Protein AF-A0A2J8XA68-F1 (afdb_monomer_lite)

Organism: Pongo abelii (NCBI:txid9601)

InterPro domains:
  IPR042319 Glycoprotein integral membrane protein 1 [PTHR28549] (1-115)
  IPR060605 Glycoprotein integral membrane protein 1, N-terminal domain [PF28134] (1-62)

Sequence (125 aa):
LQLIVIQEEVVEIDGKQVQQKDVTEIDILVKNWGVLRHSNYTLPLEESMLHSISRDSDILFTLPNLSKKESVSSLQTTSQYLIRNVETTVDEDVLPGKLPETPLRAEPPSSYKVLETVDSAPFHL

Structure (mmCIF, N/CA/C/O backbone):
data_AF-A0A2J8XA68-F1
#
_entry.id   AF-A0A2J8XA68-F1
#
loop_
_atom_site.group_PDB
_atom_site.id
_atom_site.type_symbol
_atom_site.label_atom_id
_atom_site.label_alt_id
_atom_site.label_comp_id
_atom_site.label_asym_id
_atom_site.label_entity_id
_atom_site.label_seq_id
_atom_site.pdbx_PDB_ins_code
_atom_site.Cartn_x
_atom_site.Cartn_y
_atom_site.Cartn_z
_atom_site.occupancy
_atom_site.B_iso_or_equiv
_atom_site.auth_seq_id
_atom_site.auth_comp_id
_atom_site.auth_asym_id
_atom_site.auth_atom_id
_atom_site.pdbx_PDB_model_num
ATOM 1 N N . LEU A 1 1 ? 9.271 7.880 -18.863 1.00 93.12 1 LEU A N 1
ATOM 2 C CA . LEU A 1 1 ? 9.423 7.244 -17.536 1.00 93.12 1 LEU A CA 1
ATOM 3 C C . LEU A 1 1 ? 8.218 7.679 -16.732 1.00 93.12 1 LEU A C 1
ATOM 5 O O . LEU A 1 1 ? 7.902 8.858 -16.800 1.00 93.12 1 LEU A O 1
ATOM 9 N N . GLN A 1 2 ? 7.546 6.758 -16.056 1.00 96.25 2 GLN A N 1
ATOM 10 C CA . GLN A 1 2 ? 6.387 7.042 -15.212 1.00 96.25 2 GLN A CA 1
ATOM 11 C C . GLN A 1 2 ? 6.647 6.441 -13.835 1.00 96.25 2 GLN A C 1
ATOM 13 O O . GLN A 1 2 ? 7.080 5.295 -13.765 1.00 96.25 2 GLN A O 1
ATOM 18 N N . LEU A 1 3 ? 6.400 7.197 -12.769 1.00 96.75 3 LEU A N 1
ATOM 19 C CA . LEU A 1 3 ? 6.361 6.658 -11.412 1.00 96.75 3 LEU A CA 1
ATOM 20 C C . LEU A 1 3 ? 4.901 6.373 -11.058 1.00 96.75 3 LEU A C 1
ATOM 22 O O . LEU A 1 3 ? 4.037 7.223 -11.280 1.00 96.75 3 LEU A O 1
ATOM 26 N N . ILE A 1 4 ? 4.631 5.175 -10.562 1.00 97.06 4 ILE A N 1
ATOM 27 C CA . ILE A 1 4 ? 3.359 4.800 -9.953 1.00 97.06 4 ILE A CA 1
ATOM 28 C C . ILE A 1 4 ? 3.645 4.636 -8.466 1.00 97.06 4 ILE A C 1
ATOM 30 O O . ILE A 1 4 ? 4.574 3.913 -8.115 1.00 97.06 4 ILE A O 1
ATOM 34 N N . VAL A 1 5 ? 2.864 5.315 -7.634 1.00 96.38 5 VAL A N 1
ATOM 35 C CA . VAL A 1 5 ? 2.944 5.230 -6.174 1.00 96.38 5 VAL A CA 1
ATOM 36 C C . VAL A 1 5 ? 1.674 4.547 -5.694 1.00 96.38 5 VAL A C 1
ATOM 38 O O . VAL A 1 5 ? 0.574 4.964 -6.062 1.00 96.38 5 VAL A O 1
ATOM 41 N N . ILE A 1 6 ? 1.827 3.479 -4.920 1.00 96.44 6 ILE A N 1
ATOM 42 C CA . ILE A 1 6 ? 0.723 2.746 -4.298 1.00 96.44 6 ILE A CA 1
ATOM 43 C C . ILE A 1 6 ? 0.920 2.835 -2.787 1.00 96.44 6 ILE A C 1
ATOM 45 O O . ILE A 1 6 ? 2.010 2.546 -2.306 1.00 96.44 6 ILE A O 1
ATOM 49 N N . GLN A 1 7 ? -0.118 3.228 -2.051 1.00 96.00 7 GLN A N 1
ATOM 50 C CA . GLN A 1 7 ? -0.127 3.212 -0.588 1.00 96.00 7 GLN A CA 1
ATOM 51 C C . GLN A 1 7 ? -1.180 2.214 -0.103 1.00 96.00 7 GLN A C 1
ATOM 53 O O . GLN A 1 7 ? -2.314 2.237 -0.582 1.00 96.00 7 GLN A O 1
ATOM 58 N N . GLU A 1 8 ? -0.803 1.343 0.830 1.00 95.00 8 GLU A N 1
ATOM 59 C CA . GLU A 1 8 ? -1.647 0.256 1.334 1.00 95.00 8 GLU A CA 1
ATOM 60 C C . GLU A 1 8 ? -1.793 0.309 2.863 1.00 95.00 8 GLU A C 1
ATOM 62 O O . GLU A 1 8 ? -0.803 0.367 3.600 1.00 95.00 8 GLU A O 1
ATOM 67 N N . GLU A 1 9 ? -3.042 0.236 3.333 1.00 94.62 9 GLU A N 1
ATOM 68 C CA . GLU A 1 9 ? -3.426 0.190 4.748 1.00 94.62 9 GLU A CA 1
ATOM 69 C C . GLU A 1 9 ? -4.447 -0.934 4.979 1.00 94.62 9 GLU A C 1
ATOM 71 O O . GLU A 1 9 ? -5.435 -1.066 4.252 1.00 94.62 9 GLU A O 1
ATOM 76 N N . VAL A 1 10 ? -4.240 -1.730 6.026 1.00 93.81 10 VAL A N 1
ATOM 77 C CA . VAL A 1 10 ? -5.211 -2.707 6.518 1.00 93.81 10 VAL A CA 1
ATOM 78 C C . VAL A 1 10 ? -6.145 -2.014 7.503 1.00 93.81 10 VAL A C 1
ATOM 80 O O . VAL A 1 10 ? -5.733 -1.610 8.588 1.00 93.81 10 VAL A O 1
ATOM 83 N N . VAL A 1 11 ? -7.420 -1.913 7.129 1.00 92.00 11 VAL A N 1
ATOM 84 C CA . VAL A 1 11 ? -8.459 -1.213 7.908 1.00 92.00 11 VAL A CA 1
ATOM 85 C C . VAL A 1 11 ? -9.431 -2.161 8.614 1.00 92.00 11 VAL A C 1
ATOM 87 O O . VAL A 1 11 ? -10.166 -1.748 9.509 1.00 92.00 11 VAL A O 1
ATOM 90 N N . GLU A 1 12 ? -9.443 -3.441 8.236 1.00 92.44 12 GLU A N 1
ATOM 91 C CA . GLU A 1 12 ? -10.315 -4.465 8.813 1.00 92.44 12 GLU A CA 1
ATOM 92 C C . GLU A 1 12 ? -9.638 -5.841 8.789 1.00 92.44 12 GLU A C 1
ATOM 94 O O . GLU A 1 12 ? -9.021 -6.226 7.797 1.00 92.44 12 GLU A O 1
ATOM 99 N N . ILE A 1 13 ? -9.775 -6.593 9.882 1.00 92.56 13 ILE A N 1
ATOM 100 C CA . ILE A 1 13 ? -9.352 -7.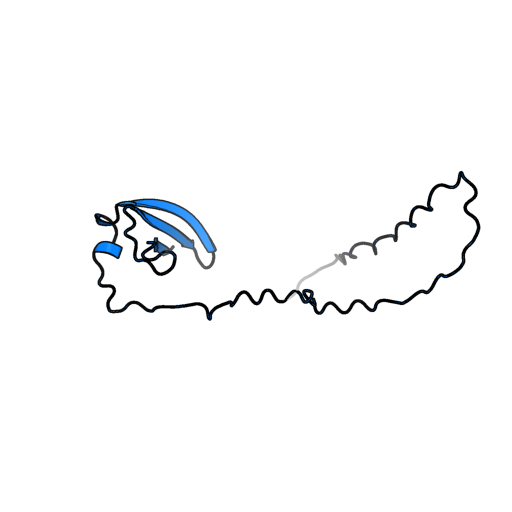991 9.999 1.00 92.56 13 ILE A CA 1
ATOM 101 C C . ILE A 1 13 ? -10.499 -8.768 10.644 1.00 92.56 13 ILE A C 1
ATOM 103 O O . ILE A 1 13 ? -11.010 -8.368 11.690 1.00 92.56 13 ILE A O 1
ATOM 107 N N . ASP A 1 14 ? -10.913 -9.876 10.029 1.00 91.19 14 ASP A N 1
ATOM 108 C CA . ASP A 1 14 ? -11.991 -10.742 10.530 1.00 91.19 14 ASP A CA 1
ATOM 109 C C . ASP A 1 14 ? -13.300 -9.990 10.856 1.00 91.19 14 ASP A C 1
ATOM 111 O O . ASP A 1 14 ? -13.951 -10.252 11.872 1.00 91.19 14 ASP A O 1
ATOM 115 N N . GLY A 1 15 ? -13.688 -9.014 10.027 1.00 89.38 15 GLY A N 1
ATOM 116 C CA . GLY A 1 15 ? -14.891 -8.205 10.260 1.00 89.38 15 GLY A CA 1
ATOM 117 C C . GLY A 1 15 ? -14.747 -7.153 11.365 1.00 89.38 15 GLY A C 1
ATOM 118 O O . GLY A 1 15 ? -15.732 -6.517 11.740 1.00 89.38 15 GLY A O 1
ATOM 119 N N . LYS A 1 16 ? -13.550 -6.985 11.939 1.00 94.56 16 LYS A N 1
ATOM 120 C CA . LYS A 1 16 ? -13.263 -5.990 12.976 1.00 94.56 16 LYS A CA 1
ATOM 121 C C . LYS A 1 16 ? -12.372 -4.902 12.415 1.00 94.56 16 LYS A C 1
ATOM 123 O O . LYS A 1 16 ? -11.290 -5.188 11.906 1.00 94.56 16 LYS A O 1
ATOM 128 N N . GLN A 1 17 ? -12.806 -3.655 12.570 1.00 94.44 17 GLN A N 1
ATOM 129 C CA . GLN A 1 17 ? -11.983 -2.515 12.195 1.00 94.44 17 GLN A CA 1
ATOM 130 C C . GLN A 1 17 ? -10.693 -2.491 13.015 1.00 94.44 17 GLN A C 1
ATOM 132 O O . GLN A 1 17 ? -10.701 -2.715 14.229 1.00 94.44 17 GLN A O 1
ATOM 137 N N . VAL A 1 18 ? -9.593 -2.210 12.330 1.00 95.56 18 VAL A N 1
ATOM 138 C CA . VAL A 1 18 ? -8.265 -2.053 12.916 1.00 95.56 18 VAL A CA 1
ATOM 139 C C . VAL A 1 18 ? -7.660 -0.741 12.438 1.00 95.56 18 VAL A C 1
ATOM 141 O O . VAL A 1 18 ? -8.028 -0.220 11.389 1.00 95.56 18 VAL A O 1
ATOM 144 N N . GLN A 1 19 ? -6.732 -0.206 13.226 1.00 93.69 19 GLN A N 1
ATOM 145 C CA . GLN A 1 19 ? -5.962 0.971 12.851 1.00 93.69 19 GLN A CA 1
ATOM 146 C C . GLN A 1 19 ? -4.498 0.573 12.722 1.00 93.69 19 GLN A C 1
ATOM 148 O O . GLN A 1 19 ? -3.841 0.237 13.713 1.00 93.69 19 GLN A O 1
ATOM 153 N N . GLN A 1 20 ? -3.998 0.587 11.492 1.00 95.50 20 GLN A N 1
ATOM 154 C CA . GLN A 1 20 ? -2.594 0.342 11.213 1.00 95.50 20 GLN A CA 1
ATOM 155 C C . GLN A 1 20 ? -1.804 1.638 11.432 1.00 95.50 20 GLN A C 1
ATOM 157 O O . GLN A 1 20 ? -2.189 2.690 10.935 1.00 95.50 20 GLN A O 1
ATOM 162 N N . LYS A 1 21 ? -0.719 1.574 12.212 1.00 96.38 21 LYS A N 1
ATOM 163 C CA . LYS A 1 21 ? 0.101 2.759 12.527 1.00 96.38 21 LYS A CA 1
ATOM 164 C C . LYS A 1 21 ? 0.984 3.194 11.368 1.00 96.38 21 LYS A C 1
ATOM 166 O O . LYS A 1 21 ? 1.168 4.384 11.173 1.00 96.38 21 LYS A O 1
ATOM 171 N N . ASP A 1 22 ? 1.500 2.228 10.618 1.00 97.06 22 ASP A N 1
ATOM 172 C CA . ASP A 1 22 ? 2.403 2.476 9.502 1.00 97.06 22 ASP A CA 1
ATOM 173 C C . ASP A 1 22 ? 1.796 1.931 8.208 1.00 97.06 22 ASP A C 1
ATOM 175 O O . ASP A 1 22 ? 1.307 0.805 8.176 1.00 97.06 22 ASP A O 1
ATOM 179 N N . VAL A 1 23 ? 1.857 2.704 7.136 1.00 97.12 23 VAL A N 1
ATOM 180 C CA . VAL A 1 23 ? 1.398 2.376 5.785 1.00 97.12 23 VAL A CA 1
ATOM 181 C C . VAL A 1 23 ? 2.559 1.815 4.970 1.00 97.12 23 VAL A C 1
ATOM 183 O O . VAL A 1 23 ? 3.719 2.192 5.160 1.00 97.12 23 VAL A O 1
ATOM 186 N N . THR A 1 24 ? 2.251 0.907 4.045 1.00 97.50 24 THR A N 1
ATOM 187 C CA . THR A 1 24 ? 3.230 0.449 3.051 1.00 97.50 24 THR A CA 1
ATOM 188 C C . THR A 1 24 ? 3.122 1.312 1.804 1.00 97.50 24 THR A C 1
ATOM 190 O O . THR A 1 24 ? 2.038 1.438 1.242 1.00 97.50 24 THR A O 1
ATOM 193 N N . GLU A 1 25 ? 4.236 1.890 1.363 1.00 97.44 25 GLU A N 1
ATOM 194 C CA . GLU A 1 25 ? 4.334 2.621 0.100 1.00 97.44 25 GLU A CA 1
ATOM 195 C C . GLU A 1 25 ? 5.176 1.830 -0.901 1.00 97.44 25 GLU A C 1
ATOM 197 O O . GLU A 1 25 ? 6.275 1.368 -0.586 1.00 97.44 25 GLU A O 1
ATOM 202 N N . ILE A 1 26 ? 4.652 1.674 -2.112 1.00 97.81 26 ILE A N 1
ATOM 203 C CA . ILE A 1 26 ? 5.271 0.927 -3.199 1.00 97.81 26 ILE A CA 1
ATOM 204 C C . ILE A 1 26 ? 5.488 1.878 -4.369 1.00 97.81 26 ILE A C 1
ATOM 206 O O . ILE A 1 26 ? 4.542 2.331 -5.017 1.00 97.81 26 ILE A O 1
ATOM 210 N N . ASP A 1 27 ? 6.757 2.110 -4.673 1.00 97.62 27 ASP A N 1
ATOM 211 C CA . ASP A 1 27 ? 7.195 2.928 -5.793 1.00 97.62 27 ASP A CA 1
ATOM 212 C C . ASP A 1 27 ? 7.535 2.040 -6.982 1.00 97.62 27 ASP A C 1
ATOM 214 O O . ASP A 1 27 ? 8.491 1.262 -6.938 1.00 97.62 27 ASP A O 1
ATOM 218 N N . ILE A 1 28 ? 6.802 2.192 -8.083 1.00 98.00 28 ILE A N 1
ATOM 219 C CA . ILE A 1 28 ? 7.011 1.439 -9.320 1.00 98.00 28 ILE A CA 1
ATOM 220 C C . ILE A 1 28 ? 7.429 2.406 -10.426 1.00 98.00 28 ILE A C 1
ATOM 222 O O . ILE A 1 28 ? 6.626 3.170 -10.964 1.00 98.00 28 ILE A O 1
ATOM 226 N N . LEU A 1 29 ? 8.703 2.354 -10.811 1.00 98.00 29 LEU A N 1
ATOM 227 C CA . LEU A 1 29 ? 9.220 3.120 -11.940 1.00 98.00 29 LEU A CA 1
ATOM 228 C C . LEU A 1 29 ? 9.044 2.311 -13.225 1.00 98.00 29 LEU A C 1
ATOM 230 O O . LEU A 1 29 ? 9.636 1.246 -13.374 1.00 98.00 29 LEU A O 1
ATOM 234 N N . VAL A 1 30 ? 8.275 2.830 -14.176 1.00 97.69 30 VAL A N 1
ATOM 235 C CA . VAL A 1 30 ? 7.925 2.180 -15.446 1.00 97.69 30 VAL A CA 1
ATOM 236 C C . VAL A 1 30 ? 8.569 2.916 -16.625 1.00 97.69 30 VAL A C 1
ATOM 238 O O . VAL A 1 30 ? 8.606 4.153 -16.689 1.00 97.69 30 VAL A O 1
ATOM 241 N N . LYS A 1 31 ? 9.074 2.159 -17.606 1.00 97.19 31 LYS A N 1
ATOM 242 C CA . LYS A 1 31 ? 9.530 2.675 -18.906 1.00 97.19 31 LYS A CA 1
ATOM 243 C C . LYS A 1 31 ? 8.900 1.847 -20.023 1.00 97.19 31 LYS A C 1
ATOM 245 O O . LYS A 1 31 ? 9.051 0.630 -20.049 1.00 97.19 31 LYS A O 1
ATOM 250 N N . ASN A 1 32 ? 8.242 2.513 -20.972 1.00 92.69 32 ASN A N 1
ATOM 251 C CA . ASN A 1 32 ? 7.417 1.860 -21.992 1.00 92.69 32 ASN A CA 1
ATOM 252 C C . ASN A 1 32 ? 6.361 0.974 -21.310 1.00 92.69 32 ASN A C 1
ATOM 254 O O . ASN A 1 32 ? 5.547 1.505 -20.563 1.00 92.69 32 ASN A O 1
ATOM 258 N N . TRP A 1 33 ? 6.384 -0.343 -21.530 1.00 89.56 33 TRP A N 1
ATOM 259 C CA . TRP A 1 33 ? 5.451 -1.307 -20.927 1.00 89.56 33 TRP A CA 1
ATOM 260 C C . TRP A 1 33 ? 6.116 -2.211 -19.873 1.00 89.56 33 TRP A C 1
ATOM 262 O O . TRP A 1 33 ? 5.559 -3.238 -19.504 1.00 89.56 33 TRP A O 1
ATOM 272 N N . GLY A 1 34 ? 7.323 -1.859 -19.412 1.00 95.12 34 GLY A N 1
ATOM 273 C CA . GLY A 1 34 ? 8.096 -2.656 -18.459 1.00 95.12 34 GLY A CA 1
ATOM 274 C C . GLY A 1 34 ? 8.373 -1.926 -17.147 1.00 95.12 34 GLY A C 1
ATOM 275 O O . GLY A 1 34 ? 8.623 -0.716 -17.132 1.00 95.12 34 GLY A O 1
ATOM 276 N N . VAL A 1 35 ? 8.384 -2.685 -16.050 1.00 96.75 35 VAL A N 1
ATOM 277 C CA . VAL A 1 35 ? 8.863 -2.213 -14.746 1.00 96.75 35 VAL A CA 1
ATOM 278 C C . VAL A 1 35 ? 10.385 -2.099 -14.793 1.00 96.75 35 VAL A C 1
ATOM 280 O O . VAL A 1 35 ? 11.083 -3.059 -15.104 1.00 96.75 35 VAL A O 1
ATOM 283 N N . LEU A 1 36 ? 10.896 -0.909 -14.493 1.00 97.38 36 LEU A N 1
ATOM 284 C CA . LEU A 1 36 ? 12.324 -0.616 -14.402 1.00 97.38 36 LEU A CA 1
ATOM 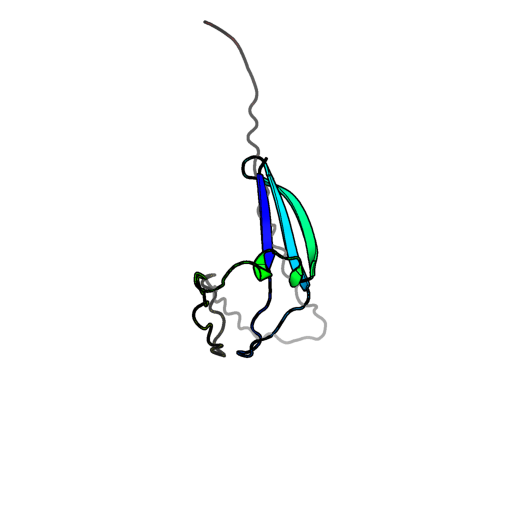285 C C . LEU A 1 36 ? 12.857 -0.843 -12.983 1.00 97.38 36 LEU A C 1
ATOM 287 O O . LEU A 1 36 ? 13.972 -1.326 -12.816 1.00 97.38 36 LEU A O 1
ATOM 291 N N . ARG A 1 37 ? 12.075 -0.465 -11.966 1.00 97.19 37 ARG A N 1
ATOM 292 C CA . ARG A 1 37 ? 12.410 -0.642 -10.549 1.00 97.19 37 ARG A CA 1
ATOM 293 C C . ARG A 1 37 ? 11.133 -0.708 -9.721 1.00 97.19 37 ARG A C 1
ATOM 295 O O . ARG A 1 37 ? 10.185 0.008 -10.035 1.00 97.19 37 ARG A O 1
ATOM 302 N N . HIS A 1 38 ? 11.162 -1.510 -8.660 1.00 96.75 38 HIS A N 1
ATOM 303 C CA . HIS A 1 38 ? 10.216 -1.401 -7.557 1.00 96.75 38 HIS A CA 1
ATOM 304 C C . HIS A 1 38 ? 10.982 -1.166 -6.247 1.00 96.75 38 HIS A C 1
ATOM 306 O O . HIS A 1 38 ? 12.076 -1.713 -6.078 1.00 96.75 38 HIS A O 1
ATOM 312 N N . SER A 1 39 ? 10.417 -0.363 -5.353 1.00 97.81 39 SER A N 1
ATOM 313 C CA . SER A 1 39 ? 10.896 -0.159 -3.984 1.00 97.81 39 SER A CA 1
ATOM 314 C C . SER A 1 39 ? 9.704 -0.215 -3.034 1.00 97.81 39 SER A C 1
ATOM 316 O O . SER A 1 39 ? 8.622 0.223 -3.410 1.00 97.81 39 SER A O 1
ATOM 318 N N . ASN A 1 40 ? 9.912 -0.725 -1.820 1.00 97.75 40 ASN A N 1
ATOM 319 C CA . ASN A 1 40 ? 8.891 -0.744 -0.774 1.00 97.75 40 ASN A CA 1
ATOM 320 C C . ASN A 1 40 ? 9.409 0.025 0.439 1.00 97.75 40 ASN A C 1
ATOM 322 O O . ASN A 1 40 ? 10.549 -0.188 0.864 1.00 97.75 40 ASN A O 1
ATOM 326 N N . TYR A 1 41 ? 8.563 0.882 0.991 1.00 96.56 41 TYR A N 1
ATOM 327 C CA . TYR A 1 41 ? 8.836 1.689 2.167 1.00 96.56 41 TYR A CA 1
ATOM 328 C C . TYR A 1 41 ? 7.724 1.507 3.189 1.00 96.56 41 TYR A C 1
ATOM 330 O O . TYR A 1 41 ? 6.597 1.136 2.864 1.00 96.56 41 TYR A O 1
ATOM 338 N N . THR A 1 42 ? 8.059 1.792 4.437 1.00 96.81 42 THR A N 1
ATOM 339 C CA . THR A 1 42 ? 7.100 1.880 5.531 1.00 96.81 42 THR A CA 1
ATOM 340 C C . THR A 1 42 ? 7.120 3.314 6.029 1.00 96.81 42 THR A C 1
ATOM 342 O O . THR A 1 42 ? 8.195 3.838 6.325 1.00 96.81 42 THR A O 1
ATOM 345 N N . LEU A 1 43 ? 5.952 3.944 6.080 1.00 95.88 43 LEU A N 1
ATOM 346 C CA . LEU A 1 43 ? 5.771 5.335 6.491 1.00 95.88 43 LEU A CA 1
ATOM 347 C C . LEU A 1 43 ? 4.695 5.400 7.579 1.00 95.88 43 LEU A C 1
ATOM 349 O O . LEU A 1 43 ? 3.736 4.635 7.489 1.00 95.88 43 LEU A O 1
ATOM 353 N N . PRO A 1 44 ? 4.789 6.293 8.574 1.00 97.38 44 PRO A N 1
ATOM 354 C CA . PRO A 1 44 ? 3.691 6.515 9.514 1.00 97.38 44 PRO A CA 1
ATOM 355 C C . PRO A 1 44 ? 2.398 6.899 8.777 1.00 97.38 44 PRO A C 1
ATOM 357 O O . PRO A 1 44 ? 2.440 7.645 7.794 1.00 97.38 44 PRO A O 1
ATOM 360 N N . LEU A 1 45 ? 1.242 6.414 9.241 1.00 95.69 45 LEU A N 1
ATOM 361 C CA . LEU A 1 45 ? -0.063 6.687 8.627 1.00 95.69 45 LEU A CA 1
ATOM 362 C C . LEU A 1 45 ? -0.302 8.192 8.501 1.00 95.69 45 LEU A C 1
ATOM 364 O O . LEU A 1 45 ? -0.747 8.647 7.450 1.00 95.69 45 LEU A O 1
ATOM 368 N N . GLU A 1 46 ? 0.046 8.954 9.537 1.00 95.25 46 GLU A N 1
ATOM 369 C CA . GLU A 1 46 ? -0.130 10.405 9.615 1.00 95.25 46 GLU A CA 1
ATOM 370 C C . GLU A 1 46 ? 0.663 11.171 8.544 1.00 95.25 46 GLU A C 1
ATOM 372 O O . GLU A 1 46 ? 0.295 12.291 8.192 1.00 95.25 46 GLU A O 1
ATOM 377 N N . GLU A 1 47 ? 1.733 10.571 8.017 1.00 94.94 47 GLU A N 1
ATOM 378 C CA . GLU A 1 47 ? 2.562 11.131 6.944 1.00 94.94 47 GLU A CA 1
ATOM 379 C C . GLU A 1 47 ? 2.107 10.670 5.547 1.00 94.94 47 GLU A C 1
ATOM 381 O O . GLU A 1 47 ? 2.533 11.233 4.537 1.00 94.94 47 GLU A O 1
ATOM 386 N N . SER A 1 48 ? 1.233 9.660 5.467 1.00 94.25 48 SER A N 1
ATOM 387 C CA . SER A 1 48 ? 0.733 9.123 4.200 1.00 94.25 48 SER A CA 1
ATOM 388 C C . SER A 1 48 ? -0.361 10.002 3.588 1.00 94.25 48 SER A C 1
ATOM 390 O O . SER A 1 48 ? -1.103 10.707 4.278 1.00 94.25 48 SER A O 1
ATOM 392 N N . MET A 1 49 ? -0.545 9.893 2.270 1.00 93.06 49 MET A N 1
ATOM 393 C CA . MET A 1 49 ? -1.672 10.552 1.616 1.00 93.06 49 MET A CA 1
ATOM 394 C C . MET A 1 49 ? -3.008 9.932 2.032 1.00 93.06 49 MET A C 1
ATOM 396 O O . MET A 1 49 ? -4.000 10.661 2.095 1.00 93.06 49 MET A O 1
ATOM 400 N N . LEU A 1 50 ? -3.035 8.636 2.375 1.00 92.69 50 LEU A N 1
ATOM 401 C CA . LEU A 1 50 ? -4.237 7.930 2.839 1.00 92.69 50 LEU A CA 1
ATOM 402 C C . LEU A 1 50 ? -4.891 8.600 4.054 1.00 92.69 50 LEU A C 1
ATOM 404 O O . LEU A 1 50 ? -6.114 8.598 4.156 1.00 92.69 50 LEU A O 1
ATOM 408 N N . HIS A 1 51 ? -4.108 9.217 4.944 1.00 92.75 51 HIS A N 1
ATOM 409 C CA . HIS A 1 51 ? -4.649 9.927 6.108 1.00 92.75 51 HIS A CA 1
ATOM 410 C C . HIS A 1 51 ? -5.360 11.240 5.746 1.00 92.75 51 HIS A C 1
ATOM 412 O O . HIS A 1 51 ? -6.245 11.694 6.468 1.00 92.75 51 HIS A O 1
ATOM 418 N N . SER A 1 52 ? -4.982 11.855 4.623 1.00 91.19 52 SER A N 1
ATOM 419 C CA . SER A 1 52 ? -5.496 13.161 4.189 1.00 91.19 52 SER A CA 1
ATOM 420 C C . SER A 1 52 ? -6.680 13.087 3.217 1.00 91.19 52 SER A C 1
ATOM 422 O O . SER A 1 52 ? -7.360 14.092 2.999 1.00 91.19 52 SER A O 1
ATOM 424 N N . ILE A 1 53 ? -6.928 11.922 2.616 1.00 90.50 53 ILE A N 1
ATOM 425 C CA . ILE A 1 53 ? -7.964 11.719 1.598 1.00 90.50 53 ILE A CA 1
ATOM 426 C C . ILE A 1 53 ? -9.238 11.186 2.264 1.00 90.50 53 ILE A C 1
ATOM 428 O O . ILE A 1 53 ? -9.183 10.289 3.103 1.00 90.50 53 ILE A O 1
ATOM 432 N N . SER A 1 54 ? -10.403 11.725 1.884 1.00 91.38 54 SER A N 1
ATOM 433 C CA . SER A 1 54 ? -11.682 11.174 2.351 1.00 91.38 54 SER A CA 1
ATOM 434 C C . SER A 1 54 ? -11.962 9.820 1.700 1.00 91.38 54 SER A C 1
ATOM 436 O O . SER A 1 54 ? -11.833 9.675 0.486 1.00 91.38 54 SER A O 1
ATOM 438 N N . ARG A 1 55 ? -12.433 8.869 2.511 1.00 88.25 55 ARG A N 1
ATOM 439 C CA . ARG A 1 55 ? -12.851 7.524 2.087 1.00 88.25 55 ARG A CA 1
ATOM 440 C C . ARG A 1 55 ? -14.286 7.463 1.545 1.00 88.25 55 ARG A C 1
ATOM 442 O O . ARG A 1 55 ? -14.757 6.402 1.150 1.00 88.25 55 ARG A O 1
ATOM 449 N N . ASP A 1 56 ? -15.005 8.587 1.510 1.00 90.75 56 ASP A N 1
ATOM 450 C CA . ASP A 1 56 ? -16.423 8.626 1.107 1.00 90.75 56 ASP A CA 1
ATOM 451 C C . ASP A 1 56 ? -16.657 8.182 -0.349 1.00 90.75 56 ASP A C 1
ATOM 453 O O . ASP A 1 56 ? -17.756 7.760 -0.709 1.00 90.75 56 ASP A O 1
ATOM 457 N N . SER A 1 57 ? -15.632 8.296 -1.197 1.00 89.12 57 SER A N 1
ATOM 458 C CA . SER A 1 57 ? -15.669 7.917 -2.613 1.00 89.12 57 SER A CA 1
ATOM 459 C C . SER A 1 57 ? -15.032 6.557 -2.905 1.00 89.12 57 SER A C 1
ATOM 461 O O . SER A 1 57 ? -14.829 6.222 -4.075 1.00 89.12 57 SER A O 1
ATOM 463 N N . ASP A 1 58 ? -14.686 5.789 -1.872 1.00 89.19 58 ASP A N 1
ATOM 464 C CA . ASP A 1 58 ? -13.989 4.519 -2.039 1.00 89.19 58 ASP A CA 1
ATOM 465 C C . ASP A 1 58 ? -14.876 3.476 -2.728 1.00 89.19 58 ASP A C 1
ATOM 467 O O . ASP A 1 58 ? -16.063 3.309 -2.433 1.00 89.19 58 ASP A O 1
ATOM 471 N N . ILE A 1 59 ? -14.273 2.728 -3.653 1.00 90.38 59 ILE A N 1
ATOM 472 C CA . ILE A 1 59 ? -14.934 1.617 -4.335 1.00 90.38 59 ILE A CA 1
ATOM 473 C C . ILE A 1 59 ? -14.579 0.332 -3.594 1.00 90.38 59 ILE A C 1
ATOM 475 O O . ILE A 1 59 ? -13.457 -0.164 -3.678 1.00 90.38 59 ILE A O 1
ATOM 479 N N . LEU A 1 60 ? -15.558 -0.229 -2.886 1.00 87.19 60 LEU A N 1
ATOM 480 C CA . LEU A 1 60 ? -15.406 -1.501 -2.188 1.00 87.19 60 LEU A CA 1
ATOM 481 C C . LEU A 1 60 ? -15.511 -2.664 -3.177 1.00 87.19 60 LEU A C 1
ATOM 483 O O . LEU A 1 60 ? -16.547 -2.868 -3.811 1.00 87.19 60 LEU A O 1
ATOM 487 N N . PHE A 1 61 ? -14.449 -3.463 -3.267 1.00 84.06 61 PHE A N 1
ATOM 488 C CA . PHE A 1 61 ? -14.4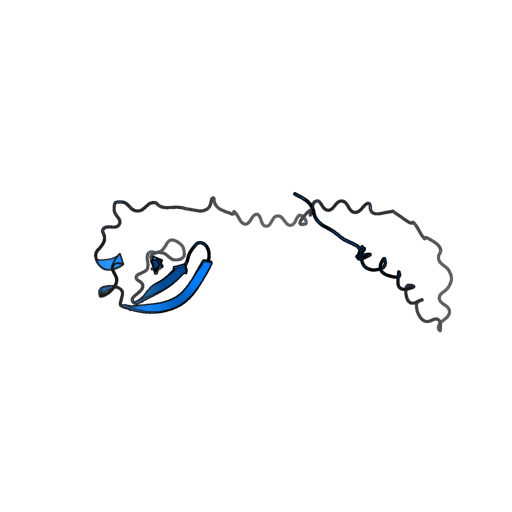52 -4.718 -4.008 1.00 84.06 61 PHE A CA 1
ATOM 489 C C . PHE A 1 61 ? -14.338 -5.888 -3.034 1.00 84.06 61 PHE A C 1
ATOM 491 O O . PHE A 1 61 ? -13.290 -6.117 -2.435 1.00 84.06 61 PHE A O 1
ATOM 498 N N . THR A 1 62 ? -15.418 -6.651 -2.884 1.00 79.06 62 THR A N 1
ATOM 499 C CA . THR A 1 62 ? -15.387 -7.933 -2.181 1.00 79.06 62 THR A CA 1
ATOM 500 C C . THR A 1 62 ? -15.365 -9.048 -3.215 1.00 79.06 62 THR A C 1
ATOM 502 O O . THR A 1 62 ? -16.200 -9.103 -4.121 1.00 79.06 62 THR A O 1
ATOM 505 N N . LEU A 1 63 ? -14.393 -9.955 -3.110 1.00 77.69 63 LEU A N 1
ATOM 506 C CA . LEU A 1 63 ? -14.457 -11.194 -3.877 1.00 77.69 63 LEU A CA 1
ATOM 507 C C . LEU A 1 63 ? -15.712 -11.957 -3.423 1.00 77.69 63 LEU A C 1
ATOM 509 O O . LEU A 1 63 ? -15.945 -12.053 -2.213 1.00 77.69 63 LEU A O 1
ATOM 513 N N . PRO A 1 64 ? -16.534 -12.490 -4.349 1.00 70.00 64 PRO A N 1
ATOM 514 C CA . PRO A 1 64 ? -17.703 -13.268 -3.969 1.00 70.00 64 PRO A CA 1
ATOM 515 C C . PRO A 1 64 ? -17.237 -14.395 -3.056 1.00 70.00 64 PRO A C 1
ATOM 517 O O . PRO A 1 64 ? -16.289 -15.099 -3.404 1.00 70.00 64 PRO A O 1
ATOM 520 N N . ASN A 1 65 ? -17.874 -14.508 -1.884 1.00 61.97 65 ASN A N 1
ATOM 521 C CA . ASN A 1 65 ? -17.549 -15.480 -0.846 1.00 61.97 65 ASN A CA 1
ATOM 522 C C . ASN A 1 65 ? -17.123 -16.811 -1.476 1.00 61.97 65 ASN A C 1
ATOM 524 O O . ASN A 1 65 ? -17.967 -17.578 -1.949 1.00 61.97 65 ASN A O 1
ATOM 528 N N . LEU A 1 66 ? -15.818 -17.099 -1.454 1.00 57.72 66 LEU A N 1
ATOM 529 C CA . LEU A 1 66 ? -15.306 -18.447 -1.644 1.00 57.72 66 LEU A CA 1
ATOM 530 C C . LEU A 1 66 ? -15.689 -19.198 -0.377 1.00 57.72 66 LEU A C 1
ATOM 532 O O . LEU A 1 66 ? -14.876 -19.410 0.519 1.00 57.72 66 LEU A O 1
ATOM 536 N N . SER A 1 67 ? -16.979 -19.519 -0.261 1.00 60.19 67 SER A N 1
ATOM 537 C CA . SER A 1 67 ? -17.464 -20.491 0.695 1.00 60.19 67 SER A CA 1
ATOM 538 C C . SER A 1 67 ? -16.493 -21.657 0.602 1.00 60.19 67 SER A C 1
ATOM 540 O O . SER A 1 67 ? -16.367 -22.275 -0.459 1.00 60.19 67 SER A O 1
ATOM 542 N N . LYS A 1 68 ? -15.770 -21.925 1.696 1.00 58.38 68 LYS A N 1
ATOM 543 C CA . LYS A 1 68 ? -15.149 -23.224 1.917 1.00 58.38 68 LYS A CA 1
ATOM 544 C C . LYS A 1 68 ? -16.302 -24.221 1.948 1.00 58.38 68 LYS A C 1
ATOM 546 O O . LYS A 1 68 ? -16.747 -24.647 3.007 1.00 58.38 68 LYS A O 1
ATOM 551 N N . LYS A 1 69 ? -16.808 -24.603 0.776 1.00 50.53 69 LYS A N 1
ATOM 552 C CA . LYS A 1 69 ? -17.276 -25.957 0.596 1.00 50.53 69 LYS A CA 1
ATOM 553 C C . LYS A 1 69 ? -16.027 -26.784 0.810 1.00 50.53 69 LYS A C 1
ATOM 555 O O . LYS A 1 69 ? -15.227 -26.994 -0.094 1.00 50.53 69 LYS A O 1
ATOM 560 N N . GLU A 1 70 ? -15.867 -27.233 2.042 1.00 49.59 70 GLU A N 1
ATOM 561 C CA . GLU A 1 70 ? -15.279 -28.524 2.330 1.00 49.59 70 GLU A CA 1
ATOM 562 C C . GLU A 1 70 ? -16.138 -29.576 1.606 1.00 49.59 70 GLU A C 1
ATOM 564 O O . GLU A 1 70 ? -16.911 -30.320 2.196 1.00 49.59 70 GLU A O 1
ATOM 569 N N . SER A 1 71 ? -16.096 -29.578 0.272 1.00 46.84 71 SER A N 1
ATOM 570 C CA . SER A 1 71 ? -16.500 -30.730 -0.499 1.00 46.84 71 SER A CA 1
ATOM 571 C C . SER A 1 71 ? -15.271 -31.611 -0.520 1.00 46.84 71 SER A C 1
ATOM 573 O O . SER A 1 71 ? -14.365 -31.436 -1.339 1.00 46.84 71 SER A O 1
ATOM 575 N N . VAL A 1 72 ? -15.246 -32.569 0.400 1.00 52.50 72 VAL A N 1
ATOM 576 C CA . VAL A 1 72 ? -14.558 -33.836 0.181 1.00 52.50 72 VAL A CA 1
ATOM 577 C C . VAL A 1 72 ? -15.217 -34.489 -1.036 1.00 52.50 72 VAL A C 1
ATOM 579 O O . VAL A 1 72 ? -16.077 -35.353 -0.944 1.00 52.50 72 VAL A O 1
ATOM 582 N N . SER A 1 73 ? -14.869 -33.990 -2.209 1.00 54.44 73 SER A N 1
ATOM 583 C CA . SER A 1 73 ? -15.114 -34.614 -3.493 1.00 54.44 73 SER A CA 1
ATOM 584 C C . SER A 1 73 ? -14.013 -34.081 -4.384 1.00 54.44 73 SER A C 1
ATOM 586 O O . SER A 1 73 ? -14.142 -33.011 -4.972 1.00 54.44 73 SER A O 1
ATOM 588 N N . SER A 1 74 ? -12.884 -34.790 -4.332 1.00 51.81 74 SER A N 1
ATOM 589 C CA . SER A 1 74 ? -11.927 -34.951 -5.425 1.00 51.81 74 SER A CA 1
ATOM 590 C C . SER A 1 74 ? -11.938 -33.814 -6.444 1.00 51.81 74 SER A C 1
ATOM 592 O O . SER A 1 74 ? -12.835 -33.762 -7.285 1.00 51.81 74 SER A O 1
ATOM 594 N N . LEU A 1 75 ? -10.912 -32.962 -6.396 1.00 53.50 75 LEU A N 1
ATOM 595 C CA . LEU A 1 75 ? -10.457 -32.152 -7.526 1.00 53.50 75 LEU A CA 1
ATOM 596 C C . LEU A 1 75 ? -10.517 -32.995 -8.809 1.00 53.50 75 LEU A C 1
ATOM 598 O O . LEU A 1 75 ? -9.591 -33.739 -9.123 1.00 53.50 75 LEU A O 1
ATOM 602 N N . GLN A 1 76 ? -11.630 -32.919 -9.536 1.00 56.81 76 GLN A N 1
ATOM 603 C CA . GLN A 1 76 ? -11.735 -33.490 -10.864 1.00 56.81 76 GLN A CA 1
ATOM 604 C C . GLN A 1 76 ? -11.051 -32.499 -11.790 1.00 56.81 76 GLN A C 1
ATOM 606 O O . GLN A 1 76 ? -11.656 -31.568 -12.317 1.00 56.81 76 GLN A O 1
ATOM 611 N N . THR A 1 77 ? -9.744 -32.670 -11.945 1.00 53.28 77 THR A N 1
ATOM 612 C CA . THR A 1 77 ? -9.011 -32.039 -13.029 1.00 53.28 77 THR A CA 1
ATOM 613 C C . THR A 1 77 ? -9.528 -32.650 -14.324 1.00 53.28 77 THR A C 1
ATOM 615 O O . THR A 1 77 ? -9.407 -33.855 -14.538 1.00 53.28 77 THR A O 1
ATOM 618 N N . THR A 1 78 ? -10.115 -31.835 -15.198 1.00 59.41 78 THR A N 1
ATOM 619 C CA . THR A 1 78 ? -10.434 -32.222 -16.578 1.00 59.41 78 THR A CA 1
ATOM 620 C C . THR A 1 78 ? -9.149 -32.330 -17.405 1.00 59.41 78 THR A C 1
ATOM 622 O O . THR A 1 78 ? -8.920 -31.602 -18.364 1.00 59.41 78 THR A O 1
ATOM 625 N N . SER A 1 79 ? -8.280 -33.253 -17.023 1.00 55.28 79 SER A N 1
ATOM 626 C CA . SER A 1 79 ? -7.293 -33.843 -17.910 1.00 55.28 79 SER A CA 1
ATOM 627 C C . SER A 1 79 ? -7.734 -35.286 -18.122 1.00 55.28 79 SER A C 1
ATOM 629 O O . SER A 1 79 ? -7.421 -36.182 -17.343 1.00 55.28 79 SER A O 1
ATOM 631 N N . GLN A 1 80 ? -8.544 -35.504 -19.162 1.00 59.78 80 GLN A N 1
ATOM 632 C CA . GLN A 1 80 ? -8.885 -36.846 -19.627 1.00 59.78 80 GLN A CA 1
ATOM 633 C C . GLN A 1 80 ? -7.634 -37.492 -20.221 1.00 59.78 80 GLN A C 1
ATOM 635 O O . GLN A 1 80 ? -7.406 -37.464 -21.427 1.00 59.78 80 GLN A O 1
ATOM 640 N N . TYR A 1 81 ? -6.817 -38.095 -19.367 1.00 48.16 81 TYR A N 1
ATOM 641 C CA . TYR A 1 81 ? -5.958 -39.175 -19.812 1.00 48.16 81 TYR A CA 1
ATOM 642 C C . TYR A 1 81 ? -6.826 -40.425 -19.857 1.00 48.16 81 TYR A C 1
ATOM 644 O O . TYR A 1 81 ? -7.383 -40.844 -18.843 1.00 48.16 81 TYR A O 1
ATOM 652 N N . LEU A 1 82 ? -6.999 -40.969 -21.061 1.00 47.06 82 LEU A N 1
ATOM 653 C CA . LEU A 1 82 ? -7.662 -42.242 -21.298 1.00 47.06 82 LEU A CA 1
ATOM 654 C C . LEU A 1 82 ? -6.946 -43.309 -20.461 1.00 47.06 82 LEU A C 1
ATOM 656 O O . LEU A 1 82 ? -5.863 -43.769 -20.824 1.00 47.06 82 LEU A O 1
ATOM 660 N N . ILE A 1 83 ? -7.531 -43.666 -19.317 1.00 52.19 83 ILE A N 1
ATOM 661 C CA . ILE A 1 83 ? -7.079 -44.783 -18.494 1.00 52.19 83 ILE A CA 1
ATOM 662 C C . ILE A 1 83 ? -7.330 -46.032 -19.336 1.00 52.19 83 ILE A C 1
ATOM 664 O O . ILE A 1 83 ? -8.456 -46.509 -19.461 1.00 52.19 83 ILE A O 1
ATOM 668 N N . ARG A 1 84 ? -6.284 -46.520 -20.005 1.00 46.97 84 ARG A N 1
ATOM 669 C CA . ARG A 1 84 ? -6.319 -47.820 -20.663 1.00 46.97 84 ARG A CA 1
ATOM 670 C C . ARG A 1 84 ? -6.310 -48.857 -19.551 1.00 46.97 84 ARG A C 1
ATOM 672 O O . ARG A 1 84 ? -5.254 -49.162 -19.005 1.00 46.97 84 ARG A O 1
ATOM 679 N N . ASN A 1 85 ? -7.486 -49.371 -19.217 1.00 55.47 85 ASN A N 1
ATOM 680 C CA . ASN A 1 85 ? -7.621 -50.566 -18.401 1.00 55.47 85 ASN A CA 1
ATOM 681 C C . ASN A 1 85 ? -6.859 -51.694 -19.110 1.00 55.47 85 ASN A C 1
ATOM 683 O O . ASN A 1 85 ? -7.312 -52.214 -20.127 1.00 55.47 85 ASN A O 1
ATOM 687 N N . VAL A 1 86 ? -5.672 -52.025 -18.613 1.00 47.62 86 VAL A N 1
ATOM 688 C CA . VAL A 1 86 ? -5.050 -53.323 -18.853 1.00 47.62 86 VAL A CA 1
ATOM 689 C C . VAL A 1 86 ? -5.241 -54.092 -17.558 1.00 47.62 86 VAL A C 1
ATOM 691 O O . VAL A 1 86 ? -4.587 -53.838 -16.552 1.00 47.62 86 VAL A O 1
ATOM 694 N N . GLU A 1 87 ? -6.236 -54.973 -17.584 1.00 51.19 87 GLU A N 1
ATOM 695 C CA . GLU A 1 87 ? -6.325 -56.098 -16.669 1.00 51.19 87 GLU A CA 1
ATOM 696 C C . GLU A 1 87 ? -5.055 -56.940 -16.835 1.00 51.19 87 GLU A C 1
ATOM 698 O O . GLU A 1 87 ? -4.767 -57.425 -17.927 1.00 51.19 87 GLU A O 1
ATOM 703 N N . THR A 1 88 ? -4.307 -57.139 -15.755 1.00 46.97 88 THR A N 1
ATOM 704 C CA . THR A 1 88 ? -3.414 -58.295 -15.632 1.00 46.97 88 THR A CA 1
ATOM 705 C C . THR A 1 88 ? -3.673 -58.948 -14.286 1.00 46.97 88 THR A C 1
ATOM 707 O O . THR A 1 88 ? -2.942 -58.755 -13.318 1.00 46.97 88 THR A O 1
ATOM 710 N N . THR A 1 89 ? -4.758 -59.708 -14.215 1.00 51.12 89 THR A N 1
ATOM 711 C CA . THR A 1 89 ? -4.781 -60.915 -13.395 1.00 51.12 89 THR A CA 1
ATOM 712 C C . THR A 1 89 ? -3.827 -61.915 -14.037 1.00 51.12 89 THR A C 1
ATOM 714 O O . THR A 1 89 ? -3.997 -62.252 -15.202 1.00 51.12 89 THR A O 1
ATOM 717 N N . VAL A 1 90 ? -2.826 -62.366 -13.290 1.00 45.66 90 VAL A N 1
ATOM 718 C CA . VAL A 1 90 ? -2.494 -63.788 -13.127 1.00 45.66 90 VAL A CA 1
ATOM 719 C C . VAL A 1 90 ? -1.574 -63.875 -11.910 1.00 45.66 90 VAL A C 1
ATOM 721 O O . VAL A 1 90 ? -0.491 -63.296 -11.867 1.00 45.66 90 VAL A O 1
ATOM 724 N N . ASP A 1 91 ? -2.122 -64.526 -10.893 1.00 48.69 91 ASP A N 1
ATOM 725 C CA . ASP A 1 91 ? -1.458 -65.050 -9.711 1.00 48.69 91 ASP A CA 1
ATOM 726 C C . ASP A 1 91 ? -0.436 -66.100 -10.168 1.00 48.69 91 ASP A C 1
ATOM 728 O O . ASP A 1 91 ? -0.817 -67.083 -10.797 1.00 48.69 91 ASP A O 1
ATOM 732 N N . GLU A 1 92 ? 0.849 -65.866 -9.917 1.00 48.19 92 GLU A N 1
ATOM 733 C CA . GLU A 1 92 ? 1.908 -66.868 -10.061 1.00 48.19 92 GLU A CA 1
ATOM 734 C C . GLU A 1 92 ? 2.813 -66.758 -8.829 1.00 48.19 92 GLU A C 1
ATOM 736 O O . GLU A 1 92 ? 3.248 -65.667 -8.443 1.00 48.19 92 GLU A O 1
ATOM 741 N N . ASP A 1 93 ? 3.039 -67.907 -8.197 1.00 47.03 93 ASP A N 1
ATOM 742 C CA . ASP A 1 93 ? 3.639 -68.100 -6.881 1.00 47.03 93 ASP A CA 1
ATOM 743 C C . ASP A 1 93 ? 4.894 -67.249 -6.609 1.00 47.03 93 ASP A C 1
ATOM 745 O O . ASP A 1 93 ? 5.901 -67.283 -7.326 1.00 47.03 93 ASP A O 1
ATOM 749 N N . VAL A 1 94 ? 4.874 -66.538 -5.477 1.00 50.78 94 VAL A N 1
ATOM 750 C CA . VAL A 1 94 ? 6.038 -65.833 -4.926 1.00 50.78 94 VAL A CA 1
ATOM 751 C C . VAL A 1 94 ? 7.047 -66.859 -4.401 1.00 50.78 94 VAL A C 1
ATOM 753 O O . VAL A 1 94 ? 7.018 -67.245 -3.232 1.00 50.78 94 VAL A O 1
ATOM 756 N N . LEU A 1 95 ? 7.996 -67.275 -5.243 1.00 58.62 95 LEU A N 1
ATOM 757 C CA . LEU A 1 95 ? 9.247 -67.863 -4.758 1.00 58.62 95 LEU A CA 1
ATOM 758 C C . LEU A 1 95 ? 10.155 -66.749 -4.196 1.00 58.62 95 LEU A C 1
ATOM 760 O O . LEU A 1 95 ? 10.364 -65.728 -4.863 1.00 58.62 95 LEU A O 1
ATOM 764 N N . PRO A 1 96 ? 10.724 -66.912 -2.984 1.00 50.41 96 PRO A N 1
ATOM 765 C CA . PRO A 1 96 ? 11.505 -65.865 -2.343 1.00 50.41 96 PRO A CA 1
ATOM 766 C C . PRO A 1 96 ? 12.854 -65.717 -3.054 1.00 50.41 96 PRO A C 1
ATOM 768 O O . PRO A 1 96 ? 13.715 -66.588 -2.954 1.00 50.41 96 PRO A O 1
ATOM 771 N N . GLY A 1 97 ? 13.038 -64.610 -3.780 1.00 59.22 97 GLY A N 1
ATOM 772 C CA . GLY A 1 97 ? 14.328 -64.278 -4.398 1.00 59.22 97 GLY A CA 1
ATOM 773 C C . GLY A 1 97 ? 14.303 -63.523 -5.730 1.00 59.22 97 GLY A C 1
ATOM 774 O O . GLY A 1 97 ? 15.378 -63.256 -6.261 1.00 59.22 97 GLY A O 1
ATOM 775 N N . LYS A 1 98 ? 13.142 -63.152 -6.289 1.00 59.34 98 LYS A N 1
ATOM 776 C CA . LYS A 1 98 ? 13.095 -62.278 -7.476 1.00 59.34 98 LYS A CA 1
ATOM 777 C C . LYS A 1 98 ? 12.906 -60.810 -7.091 1.00 59.34 98 LYS A C 1
ATOM 779 O O . LYS A 1 98 ? 11.968 -60.456 -6.385 1.00 59.34 98 LYS A O 1
ATOM 784 N N . LEU A 1 99 ? 13.813 -59.963 -7.578 1.00 60.47 99 LEU A N 1
ATOM 785 C CA . LEU A 1 99 ? 13.681 -58.507 -7.531 1.00 60.47 99 LEU A CA 1
ATOM 786 C C . LEU A 1 99 ? 12.510 -58.071 -8.433 1.00 60.47 99 LEU A C 1
ATOM 788 O O . LEU A 1 99 ? 12.331 -58.681 -9.490 1.00 60.47 99 LEU A O 1
ATOM 792 N N . PRO A 1 100 ? 11.727 -57.039 -8.062 1.00 62.78 100 PRO A N 1
ATOM 793 C CA . PRO A 1 100 ? 10.690 -56.512 -8.942 1.00 62.78 100 PRO A CA 1
ATOM 794 C C . PRO A 1 100 ? 11.324 -56.003 -10.241 1.00 62.78 100 PRO A C 1
ATOM 796 O O . PRO A 1 100 ? 12.367 -55.341 -10.214 1.00 62.78 100 PRO A O 1
ATOM 799 N N . GLU A 1 101 ? 10.711 -56.319 -11.382 1.00 66.69 101 GLU A N 1
ATOM 800 C CA . GLU A 1 101 ? 11.216 -55.860 -12.674 1.00 66.69 101 GLU A CA 1
ATOM 801 C C . GLU A 1 101 ? 11.149 -54.331 -12.731 1.00 66.69 101 GLU A C 1
ATOM 803 O O . GLU A 1 101 ? 10.108 -53.714 -12.498 1.00 66.69 101 GLU A O 1
ATOM 808 N N . THR A 1 102 ? 12.299 -53.701 -12.983 1.00 61.53 102 THR A N 1
ATOM 809 C CA . THR A 1 102 ? 12.373 -52.246 -13.130 1.00 61.53 102 THR A CA 1
ATOM 810 C C . THR A 1 102 ? 11.672 -51.878 -14.437 1.00 61.53 102 THR A C 1
ATOM 812 O O . THR A 1 102 ? 12.036 -52.445 -15.470 1.00 61.53 102 THR A O 1
ATOM 815 N N . PRO A 1 103 ? 10.695 -50.953 -14.442 1.00 63.88 103 PRO A N 1
ATOM 816 C CA . PRO A 1 103 ? 10.016 -50.575 -15.673 1.00 63.88 103 PRO A CA 1
ATOM 817 C C . PRO A 1 103 ? 11.039 -50.112 -16.711 1.00 63.88 103 PRO A C 1
ATOM 819 O O . PRO A 1 103 ? 11.875 -49.251 -16.420 1.00 63.88 103 PRO A O 1
ATOM 822 N N . LEU A 1 104 ? 10.989 -50.684 -17.917 1.00 58.56 104 LEU A N 1
ATOM 823 C CA . LEU A 1 104 ? 11.835 -50.242 -19.022 1.00 58.56 104 LEU A CA 1
ATOM 824 C C . LEU A 1 104 ? 11.557 -48.756 -19.270 1.00 58.56 104 LEU A C 1
ATOM 826 O O . LEU A 1 104 ? 10.421 -48.359 -19.536 1.00 58.56 104 LEU A O 1
ATOM 830 N N . ARG A 1 105 ? 12.594 -47.923 -19.134 1.00 57.16 105 ARG A N 1
ATOM 831 C CA . ARG A 1 105 ? 12.506 -46.480 -19.369 1.00 57.16 105 ARG A CA 1
ATOM 832 C C . ARG A 1 105 ? 12.007 -46.258 -20.796 1.00 57.16 105 ARG A C 1
ATOM 834 O O . ARG 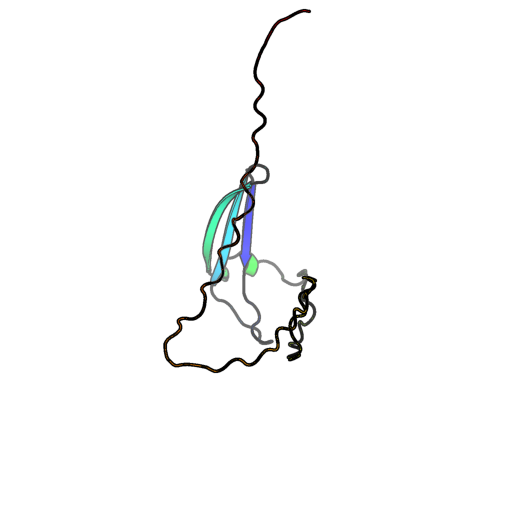A 1 105 ? 12.710 -46.599 -21.742 1.00 57.16 105 ARG A O 1
ATOM 841 N N . ALA A 1 106 ? 10.821 -45.674 -20.952 1.00 58.44 106 ALA A N 1
ATOM 842 C CA . ALA A 1 106 ? 10.396 -45.164 -22.248 1.00 58.44 106 ALA A CA 1
ATOM 843 C C . ALA A 1 106 ? 11.394 -44.075 -22.672 1.00 58.44 106 ALA A C 1
ATOM 845 O O . ALA A 1 106 ? 11.608 -43.107 -21.933 1.00 58.44 106 ALA A O 1
ATOM 846 N N . GLU A 1 107 ? 12.057 -44.258 -23.817 1.00 54.88 107 GLU A N 1
ATOM 847 C CA . GLU A 1 107 ? 12.892 -43.208 -24.394 1.00 54.88 107 GLU A CA 1
ATOM 848 C C . GLU A 1 107 ? 12.016 -41.971 -24.639 1.00 54.88 107 GLU A C 1
ATOM 850 O O . GLU A 1 107 ? 10.950 -42.086 -25.254 1.00 54.88 107 GLU A O 1
ATOM 855 N N . PRO A 1 108 ? 12.403 -40.787 -24.136 1.00 59.06 108 PRO A N 1
ATOM 856 C CA . PRO A 1 108 ? 11.673 -39.574 -24.455 1.00 59.06 108 PRO A CA 1
ATOM 857 C C . PRO A 1 108 ? 11.776 -39.319 -25.968 1.00 59.06 108 PRO A C 1
ATOM 859 O O . PRO A 1 108 ? 12.862 -39.491 -26.531 1.00 59.06 108 PRO A O 1
ATOM 862 N N . PRO A 1 109 ? 10.690 -38.902 -26.646 1.00 58.16 109 PRO A N 1
ATOM 863 C CA . PRO A 1 109 ? 10.762 -38.569 -28.062 1.00 58.16 109 PRO A CA 1
ATOM 864 C C . PRO A 1 109 ? 11.820 -37.478 -28.291 1.00 58.16 109 PRO A C 1
ATOM 866 O O . PRO A 1 109 ? 11.861 -36.466 -27.590 1.00 58.16 109 PRO A O 1
ATOM 869 N N . SER A 1 110 ? 12.706 -37.733 -29.254 1.00 50.00 110 SER A N 1
ATOM 870 C CA . SER A 1 110 ? 13.896 -36.939 -29.570 1.00 50.00 110 SER A CA 1
ATOM 871 C C . SER A 1 110 ? 13.591 -35.473 -29.906 1.00 50.00 110 SER A C 1
ATOM 873 O O . SER A 1 110 ? 12.631 -35.180 -30.618 1.00 50.00 110 SER A O 1
ATOM 875 N N . SER A 1 111 ? 14.475 -34.580 -29.454 1.00 58.12 111 SER A N 1
ATOM 876 C CA . SER A 1 111 ? 14.458 -33.123 -29.633 1.00 58.12 111 SER A CA 1
ATOM 877 C C . SER A 1 111 ? 14.357 -32.624 -31.086 1.00 58.12 111 SER A C 1
ATOM 879 O O . SER A 1 111 ? 14.815 -33.267 -32.030 1.00 58.12 111 SER A O 1
ATOM 881 N N . TYR A 1 112 ? 13.776 -31.425 -31.207 1.00 49.19 112 TYR A N 1
ATOM 882 C CA . TYR A 1 112 ? 13.494 -30.630 -32.409 1.00 49.19 112 TYR A CA 1
ATOM 883 C C . TYR A 1 112 ? 14.576 -30.653 -33.511 1.00 49.19 112 TYR A C 1
ATOM 885 O O . TYR A 1 112 ? 15.775 -30.573 -33.249 1.00 49.19 112 TYR A O 1
ATOM 893 N N . LYS A 1 113 ? 14.142 -30.704 -34.777 1.00 55.16 113 LYS A N 1
ATOM 894 C CA . LYS A 1 113 ? 15.004 -30.479 -35.946 1.00 55.16 113 LYS A CA 1
ATOM 895 C C . LYS A 1 113 ? 15.064 -28.974 -36.239 1.00 55.16 113 LYS A C 1
ATOM 897 O O . LYS A 1 113 ? 14.054 -28.387 -36.616 1.00 55.16 113 LYS A O 1
ATOM 902 N N . VAL A 1 114 ? 16.241 -28.368 -36.078 1.00 51.94 114 VAL A N 1
ATOM 903 C CA . VAL A 1 114 ? 16.594 -27.064 -36.666 1.00 51.94 114 VAL A CA 1
ATOM 904 C C . VAL A 1 114 ? 16.655 -27.238 -38.184 1.00 51.94 114 VAL A C 1
ATOM 906 O O . VAL A 1 114 ? 17.420 -28.070 -38.669 1.00 51.94 114 VAL A O 1
ATOM 909 N N . LEU A 1 115 ? 15.860 -26.476 -38.936 1.00 55.69 115 LEU A N 1
ATOM 910 C CA . LEU A 1 115 ? 16.082 -26.286 -40.368 1.00 55.69 115 LEU A CA 1
ATOM 911 C C . LEU A 1 115 ? 16.934 -25.028 -40.538 1.00 55.69 115 LEU A C 1
ATOM 913 O O . LEU A 1 115 ? 16.415 -23.918 -40.586 1.00 55.69 115 LEU A O 1
ATOM 917 N N . GLU 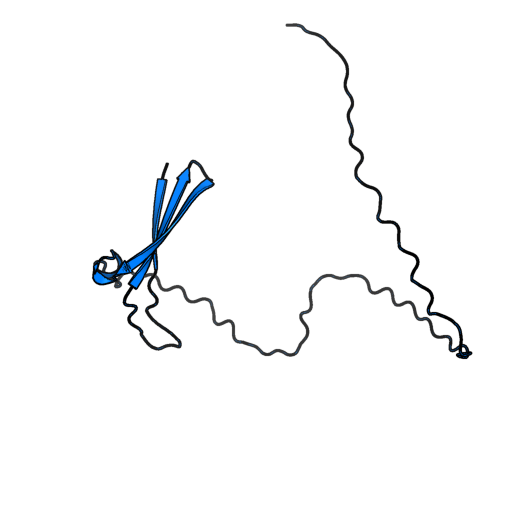A 1 116 ? 18.248 -25.213 -40.598 1.00 45.19 116 GLU A N 1
ATOM 918 C CA . GLU A 1 116 ? 19.141 -24.244 -41.221 1.00 45.19 116 GLU A CA 1
ATOM 919 C C . GLU A 1 116 ? 19.289 -24.644 -42.686 1.00 45.19 116 GLU A C 1
ATOM 921 O O . GLU A 1 116 ? 19.667 -25.769 -43.016 1.00 45.19 116 GLU A O 1
ATOM 926 N N . THR A 1 117 ? 18.968 -23.728 -43.590 1.00 42.09 117 THR A N 1
ATOM 927 C CA . THR A 1 117 ? 19.458 -23.793 -44.965 1.00 42.09 117 THR A CA 1
ATOM 928 C C . THR A 1 117 ? 19.964 -22.403 -45.302 1.00 42.09 117 THR A C 1
ATOM 930 O O . THR A 1 117 ? 19.208 -21.434 -45.304 1.00 42.09 117 THR A O 1
ATOM 933 N N . VAL A 1 118 ? 21.277 -22.323 -45.483 1.00 45.75 118 VAL A N 1
ATOM 934 C CA . VAL A 1 118 ? 22.021 -21.143 -45.921 1.00 45.75 118 VAL A CA 1
ATOM 935 C C . VAL A 1 118 ? 22.393 -21.358 -47.393 1.00 45.75 118 VAL A C 1
ATOM 937 O O . VAL A 1 118 ? 22.496 -22.508 -47.822 1.00 45.75 118 VAL A O 1
ATOM 940 N N . ASP A 1 119 ? 22.669 -20.243 -48.081 1.00 38.34 119 ASP A N 1
ATOM 941 C CA . ASP A 1 119 ? 23.303 -20.063 -49.408 1.00 38.34 119 ASP A CA 1
ATOM 942 C C . ASP A 1 119 ? 22.311 -19.903 -50.594 1.00 38.34 119 ASP A C 1
ATOM 944 O O . ASP A 1 119 ? 21.367 -20.674 -50.707 1.00 38.34 119 ASP A O 1
ATOM 948 N N . SER A 1 120 ? 22.391 -18.945 -51.539 1.00 35.94 120 SE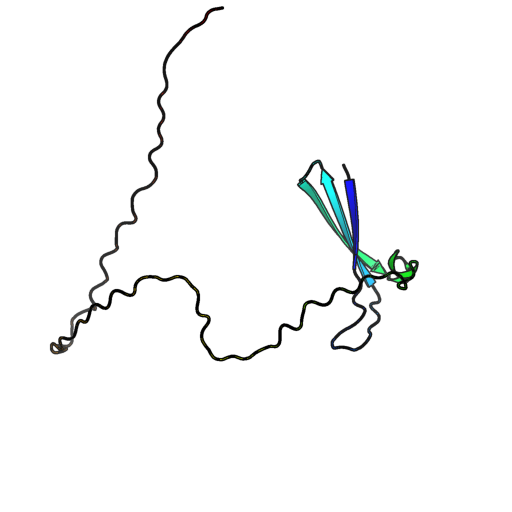R A N 1
ATOM 949 C CA . SER A 1 120 ? 23.405 -17.942 -51.920 1.00 35.94 120 SER A CA 1
ATOM 950 C C . SER A 1 120 ? 22.824 -16.904 -52.935 1.00 35.94 120 SER A C 1
ATOM 952 O O . SER A 1 120 ? 22.172 -17.336 -53.877 1.00 35.94 120 SER A O 1
ATOM 954 N N . ALA A 1 121 ? 23.084 -15.589 -52.731 1.00 41.25 121 ALA A N 1
ATOM 955 C CA . ALA A 1 121 ? 23.340 -14.423 -53.650 1.00 41.25 121 ALA A CA 1
ATOM 956 C C . ALA A 1 121 ? 22.578 -14.168 -55.007 1.00 41.25 121 ALA A C 1
ATOM 958 O O . ALA A 1 121 ? 21.959 -15.082 -55.534 1.00 41.25 121 ALA A O 1
ATOM 959 N N . PRO A 1 122 ? 22.753 -13.018 -55.738 1.00 47.00 122 PRO A N 1
ATOM 960 C CA . PRO A 1 122 ? 22.912 -11.576 -55.414 1.00 47.00 122 PRO A CA 1
ATOM 961 C C . PRO A 1 122 ? 21.945 -10.609 -56.205 1.00 47.00 122 PRO A C 1
ATOM 963 O O . PRO A 1 122 ? 21.085 -11.038 -56.962 1.00 47.00 122 PRO A O 1
ATOM 966 N N . PHE A 1 123 ? 22.119 -9.289 -55.992 1.00 41.09 123 PHE A N 1
ATOM 967 C CA . PHE A 1 123 ? 21.414 -8.046 -56.426 1.00 41.09 123 PHE A CA 1
ATOM 968 C C . PHE A 1 123 ? 20.780 -7.872 -57.837 1.00 41.09 123 PHE A C 1
ATOM 970 O O . PHE A 1 123 ? 21.333 -8.340 -58.825 1.00 41.09 123 PHE A O 1
ATOM 977 N N . HIS A 1 124 ? 19.706 -7.049 -57.904 1.00 35.75 124 HIS A N 1
ATOM 978 C CA . HIS A 1 124 ? 19.424 -5.841 -58.751 1.00 35.75 124 HIS A CA 1
ATOM 979 C C . HIS A 1 124 ? 17.895 -5.545 -58.679 1.00 35.75 124 HIS A C 1
ATOM 981 O O . HIS A 1 124 ? 17.114 -6.489 -58.719 1.00 35.75 124 HIS A O 1
ATOM 987 N N . LEU A 1 125 ? 17.359 -4.333 -58.462 1.00 38.22 125 LEU A N 1
ATOM 988 C CA . LEU A 1 125 ? 17.588 -2.978 -59.000 1.00 38.22 125 LEU A CA 1
ATOM 989 C C . LEU A 1 125 ? 17.410 -1.906 -57.911 1.00 38.22 125 LEU A C 1
ATOM 991 O O . LEU A 1 125 ? 16.529 -2.099 -57.044 1.00 38.22 125 LEU A O 1
#

Foldseek 3Di:
DDKDKDKDDDQDDPNHGDGDQKIKIWIFDDDDHDTPDIDIDIGGPVPDVVVVDDCPPPDDDDDPPPPPPPPPPDPPDPPPPPPPDDDDDDDDDDDPDDDPDDPDDDDDPDDDDDDDDDDDDDDDD

pLDDT: mean 73.38, std 21.5, range [35.75, 98.0]

Secondary structure (DSSP, 8-state):
-EEEEEEE---EETTEE---SEEEEEEEEEETTEEEEEEEEEEEGGGSHHHHS-GGG----PPP--------S----------------------TTPPPPPPP-PPPPPP--------------

Radius of gyration: 31.63 Å; chains: 1; bounding box: 41×81×72 Å